Protein AF-A0A3N4MCA1-F1 (afdb_monomer_lite)

Secondary structure (DSSP, 8-state):
-HHHHHHHHHHHHHHHHHHHHHHHH------SB-TTSS-BHHHHHHHHHHHHHHHHHHHHHHHH-TT--HHHHHHHHHHHHHHHHHHHHHHHHHHT--TT--HHHHHHHHHHHHHHHHHHHHHHHHHHHHHHH--THHHHHHHHH-

Foldseek 3Di:
DVVLLVVLLVVLLVVVVVLCCCVPPNPPPDDQADPPDPHGPSVLVNVVSLLVSLLVSLVVVCVVPVPDDLLRQLVSSLSSVLSSLVVNLVVCCVPVDDPPDDPVNVVVSVVVSVVVSVVSSVSSSVSSVCVNVVPPPVNVVVSVVD

Sequence (146 aa):
MTSHILKYSLILLAGFLLHWWIFNFSSLSIPENIPATPIKVYGLSKLAWIITILIFFQKGLLKAKPERGILTLTLLGTYVYFIADVIFKVFMISIVMSAETTGEDIYFYLYNSIVMILFATILSFFVAFQLKTKRTLLLSVLIVAF

Radius of gyration: 16.54 Å; chains: 1; bounding box: 46×27×45 Å

pLDDT: mean 85.87, std 11.85, range [44.69, 96.88]

Structure (mmCIF, N/CA/C/O backbone):
data_AF-A0A3N4MCA1-F1
#
_entry.id   AF-A0A3N4MCA1-F1
#
loop_
_atom_site.group_PDB
_atom_site.id
_atom_site.type_symbol
_atom_site.label_atom_id
_atom_site.label_alt_id
_atom_site.label_comp_id
_atom_site.label_asym_id
_atom_site.label_entity_id
_atom_site.label_seq_id
_atom_site.pdbx_PDB_ins_code
_atom_site.Cartn_x
_atom_site.Cartn_y
_atom_site.Cartn_z
_atom_site.occupancy
_atom_site.B_iso_or_equiv
_atom_site.auth_seq_id
_atom_site.auth_comp_id
_atom_site.auth_asym_id
_atom_site.auth_atom_id
_atom_site.pdbx_PDB_model_num
ATOM 1 N N . MET A 1 1 ? 0.014 -5.191 18.920 1.00 68.06 1 MET A N 1
ATOM 2 C CA . MET A 1 1 ? -0.021 -4.126 17.885 1.00 68.06 1 MET A CA 1
ATOM 3 C C . MET A 1 1 ? 0.989 -4.413 16.782 1.00 68.06 1 MET A C 1
ATOM 5 O O . MET A 1 1 ? 0.574 -4.558 15.642 1.00 68.06 1 MET A O 1
ATOM 9 N N . THR A 1 2 ? 2.265 -4.598 17.125 1.00 76.69 2 THR A N 1
ATOM 10 C CA . THR A 1 2 ? 3.362 -4.928 16.193 1.00 76.69 2 THR A CA 1
ATOM 11 C C . THR A 1 2 ? 3.098 -6.188 15.363 1.00 76.69 2 THR A C 1
ATOM 13 O O . THR A 1 2 ? 3.259 -6.161 14.150 1.00 76.69 2 THR A O 1
ATOM 16 N N . SER A 1 3 ? 2.568 -7.250 15.984 1.00 84.31 3 SER A N 1
ATOM 17 C CA . SER A 1 3 ? 2.198 -8.490 15.277 1.00 84.31 3 SER A CA 1
ATOM 18 C C . SER A 1 3 ? 1.150 -8.275 14.170 1.00 84.31 3 SER A C 1
ATOM 20 O O . SER A 1 3 ? 1.259 -8.872 13.103 1.00 84.31 3 SER A O 1
ATOM 22 N N . HIS A 1 4 ? 0.174 -7.374 14.361 1.00 87.44 4 HIS A N 1
ATOM 23 C CA . HIS A 1 4 ? -0.800 -7.064 13.308 1.00 87.44 4 HIS A CA 1
ATOM 24 C C . HIS A 1 4 ? -0.167 -6.280 12.162 1.00 87.44 4 HIS A C 1
ATOM 26 O O . HIS A 1 4 ? -0.415 -6.615 11.012 1.00 87.44 4 HIS A O 1
ATOM 32 N N . ILE A 1 5 ? 0.660 -5.277 12.463 1.00 92.12 5 ILE A N 1
ATOM 33 C CA . ILE A 1 5 ? 1.340 -4.480 11.433 1.00 92.12 5 ILE A CA 1
ATOM 34 C C . ILE A 1 5 ? 2.180 -5.403 10.546 1.00 92.12 5 ILE A C 1
ATOM 36 O O . ILE A 1 5 ? 1.949 -5.457 9.345 1.00 92.12 5 ILE A O 1
ATOM 40 N N . LEU A 1 6 ? 3.056 -6.215 11.148 1.00 92.81 6 LEU A N 1
ATOM 41 C CA . LEU A 1 6 ? 3.910 -7.145 10.408 1.00 92.81 6 LEU A CA 1
ATOM 42 C C . LEU A 1 6 ? 3.101 -8.153 9.588 1.00 92.81 6 LEU A C 1
ATOM 44 O O . LEU A 1 6 ? 3.385 -8.340 8.409 1.00 92.81 6 LEU A O 1
ATOM 48 N N . LYS A 1 7 ? 2.057 -8.757 10.171 1.00 94.69 7 LYS A N 1
ATOM 49 C CA . LYS A 1 7 ? 1.196 -9.709 9.456 1.00 94.69 7 LYS A CA 1
ATOM 50 C C . LYS A 1 7 ? 0.608 -9.095 8.185 1.00 94.69 7 LYS A C 1
ATOM 52 O O . LYS A 1 7 ? 0.699 -9.699 7.123 1.00 94.69 7 LYS A O 1
ATOM 57 N N . TYR A 1 8 ? -0.009 -7.918 8.285 1.00 95.50 8 TYR A N 1
ATOM 58 C CA . TYR A 1 8 ? -0.669 -7.304 7.132 1.00 95.50 8 TYR A CA 1
ATOM 59 C C . TYR A 1 8 ? 0.325 -6.681 6.145 1.00 95.50 8 TYR A C 1
ATOM 61 O O . TYR A 1 8 ? 0.059 -6.725 4.948 1.00 95.50 8 TYR A O 1
ATOM 69 N N . SER A 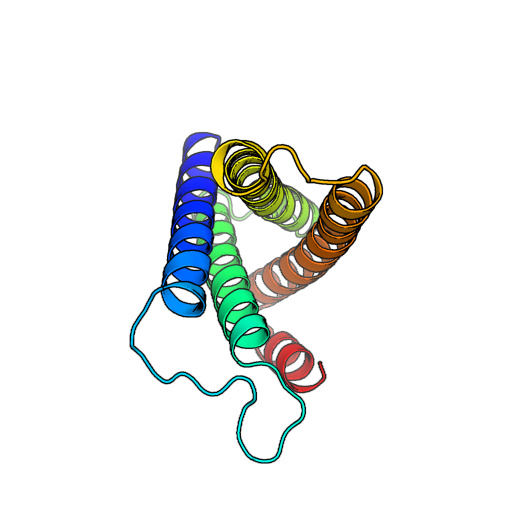1 9 ? 1.489 -6.203 6.599 1.00 95.44 9 SER A N 1
ATOM 70 C CA . SER A 1 9 ? 2.580 -5.790 5.707 1.00 95.44 9 SER A CA 1
ATOM 71 C C . SER A 1 9 ? 3.130 -6.964 4.899 1.00 95.44 9 SER A C 1
ATOM 73 O O . SER A 1 9 ? 3.335 -6.821 3.701 1.00 95.44 9 SER A O 1
ATOM 75 N N . LEU A 1 10 ? 3.304 -8.141 5.512 1.00 95.88 10 LEU A N 1
ATOM 76 C CA . LEU A 1 10 ? 3.750 -9.347 4.806 1.00 95.88 10 LEU A CA 1
ATOM 77 C C . LEU A 1 10 ? 2.711 -9.847 3.798 1.00 95.88 10 LEU A C 1
ATOM 79 O O . LEU A 1 10 ? 3.074 -10.215 2.686 1.00 95.88 10 LEU A O 1
ATOM 83 N N . ILE A 1 11 ? 1.421 -9.826 4.152 1.00 96.38 11 ILE A N 1
ATOM 84 C CA . ILE A 1 11 ? 0.345 -10.183 3.211 1.00 96.38 11 ILE A CA 1
ATOM 85 C C . ILE A 1 11 ? 0.318 -9.202 2.031 1.00 96.38 11 ILE A C 1
ATOM 87 O O . ILE A 1 11 ? 0.163 -9.615 0.883 1.00 96.38 11 ILE A O 1
ATOM 91 N N . LEU A 1 12 ? 0.487 -7.904 2.298 1.00 96.25 12 LEU A N 1
ATOM 92 C CA . LEU A 1 12 ? 0.530 -6.888 1.252 1.00 96.25 12 LEU A CA 1
ATOM 93 C C . LEU A 1 12 ? 1.748 -7.073 0.337 1.00 96.25 12 LEU A C 1
ATOM 95 O O . LEU A 1 12 ? 1.590 -7.059 -0.880 1.00 96.25 12 LEU A O 1
ATOM 99 N N . LEU A 1 13 ? 2.925 -7.328 0.916 1.00 96.25 13 LEU A N 1
ATOM 100 C CA . LEU A 1 13 ? 4.159 -7.634 0.192 1.00 96.25 13 LEU A CA 1
ATOM 101 C C . LEU A 1 13 ? 4.008 -8.881 -0.686 1.00 96.25 13 LEU A C 1
ATOM 103 O O . LEU A 1 13 ? 4.344 -8.839 -1.866 1.00 96.25 13 LEU A O 1
ATOM 107 N N . ALA A 1 14 ? 3.459 -9.970 -0.142 1.00 95.75 14 ALA A N 1
ATOM 108 C CA . ALA A 1 14 ? 3.176 -11.180 -0.909 1.00 95.75 14 ALA A CA 1
ATOM 109 C C . ALA A 1 14 ? 2.239 -10.879 -2.086 1.00 95.75 14 ALA A C 1
ATOM 111 O O . ALA A 1 14 ? 2.468 -11.342 -3.198 1.00 95.75 14 ALA A O 1
ATOM 112 N N . GLY A 1 15 ? 1.227 -10.037 -1.870 1.00 94.75 15 GLY A N 1
ATOM 113 C CA . GLY A 1 15 ? 0.352 -9.574 -2.939 1.00 94.75 15 GLY A CA 1
ATOM 114 C C . GLY A 1 15 ? 1.054 -8.728 -4.002 1.00 94.75 15 GLY A C 1
ATOM 115 O O . GLY A 1 15 ? 0.720 -8.869 -5.175 1.00 94.75 15 GLY A O 1
ATOM 116 N N . PHE A 1 16 ? 2.031 -7.890 -3.634 1.00 94.25 16 PHE A N 1
ATOM 117 C CA . PHE A 1 16 ? 2.855 -7.152 -4.601 1.00 94.25 16 PHE A CA 1
ATOM 118 C C . PHE A 1 16 ? 3.742 -8.079 -5.426 1.00 94.25 16 PHE A C 1
ATOM 120 O O . PHE A 1 16 ? 3.786 -7.933 -6.644 1.00 94.25 16 PHE A O 1
ATOM 127 N N . LEU A 1 17 ? 4.384 -9.062 -4.793 1.00 93.94 17 LEU A N 1
ATOM 128 C CA . LEU A 1 17 ? 5.188 -10.070 -5.487 1.00 93.94 17 LEU A CA 1
ATOM 129 C C . LEU A 1 17 ? 4.331 -10.921 -6.429 1.00 93.94 17 LEU A C 1
ATOM 131 O O . LEU A 1 17 ? 4.718 -11.142 -7.572 1.00 93.94 17 LEU A O 1
ATOM 135 N N . LEU A 1 18 ? 3.141 -11.339 -5.987 1.00 93.19 18 LEU A N 1
ATOM 136 C CA . LEU A 1 18 ? 2.191 -12.069 -6.827 1.00 93.19 18 LEU A CA 1
ATOM 137 C C . LEU A 1 18 ? 1.695 -11.218 -7.996 1.00 93.19 18 LEU A C 1
ATOM 139 O O . LEU A 1 18 ? 1.665 -11.711 -9.116 1.00 93.19 18 LEU A O 1
ATOM 143 N N . HIS A 1 19 ? 1.342 -9.949 -7.772 1.00 91.69 19 HIS A N 1
ATOM 144 C CA . HIS A 1 19 ? 0.964 -9.040 -8.860 1.00 91.69 19 HIS A CA 1
ATOM 145 C C . HIS A 1 19 ? 2.100 -8.880 -9.865 1.00 91.69 19 HIS A C 1
ATOM 147 O O . HIS A 1 19 ? 1.880 -8.977 -11.067 1.00 91.69 19 HIS A O 1
ATOM 153 N N . TRP A 1 20 ? 3.319 -8.662 -9.380 1.00 90.00 20 TRP A N 1
ATOM 154 C CA . TRP A 1 20 ? 4.482 -8.562 -10.244 1.00 90.00 20 TRP A CA 1
ATOM 155 C C . TRP A 1 20 ? 4.684 -9.846 -11.058 1.00 90.00 20 TRP A C 1
ATOM 157 O O . TRP A 1 20 ? 4.824 -9.770 -12.276 1.00 90.00 20 TRP A O 1
ATOM 167 N N . TRP A 1 21 ? 4.602 -11.018 -10.427 1.00 89.56 21 TRP A N 1
ATOM 168 C CA . TRP A 1 21 ? 4.756 -12.297 -11.116 1.00 89.56 21 TRP A CA 1
ATOM 169 C C . TRP A 1 21 ? 3.653 -12.549 -12.152 1.00 89.56 21 TRP A C 1
ATOM 171 O O . TRP A 1 21 ? 3.948 -12.872 -13.300 1.00 89.56 21 TRP A O 1
ATOM 181 N N . ILE A 1 22 ? 2.385 -12.344 -11.777 1.00 90.31 22 ILE A N 1
ATOM 182 C CA . ILE A 1 22 ? 1.234 -12.592 -12.653 1.00 90.31 22 ILE A CA 1
ATOM 183 C C . ILE A 1 22 ? 1.319 -11.735 -13.915 1.00 90.31 22 ILE A C 1
ATOM 185 O O . ILE A 1 22 ? 1.121 -12.249 -15.006 1.00 90.31 22 ILE A O 1
ATOM 189 N N . PHE A 1 23 ? 1.621 -10.446 -13.786 1.00 87.81 23 PHE A N 1
ATOM 190 C CA . PHE A 1 23 ? 1.568 -9.540 -14.933 1.00 87.81 23 PHE A CA 1
ATOM 191 C C . PHE A 1 23 ? 2.840 -9.528 -15.789 1.00 87.81 23 PHE A C 1
ATOM 193 O O . PHE A 1 23 ? 2.772 -9.075 -16.925 1.00 87.81 23 PHE A O 1
ATOM 200 N N . ASN A 1 24 ? 3.979 -10.007 -15.274 1.00 84.50 24 ASN A N 1
ATOM 201 C CA . ASN A 1 24 ? 5.241 -10.022 -16.027 1.00 84.50 24 ASN A CA 1
ATOM 202 C C . ASN A 1 24 ? 5.655 -11.420 -16.513 1.00 84.50 24 ASN A C 1
ATOM 204 O O . ASN A 1 24 ? 6.386 -11.512 -17.493 1.00 84.50 24 ASN A O 1
ATOM 208 N N . PHE A 1 25 ? 5.215 -12.500 -15.855 1.00 84.50 25 PHE A N 1
ATOM 209 C CA . PHE A 1 25 ? 5.676 -13.864 -16.164 1.00 84.50 25 PHE A CA 1
ATOM 210 C C . PHE A 1 25 ? 4.558 -14.873 -16.434 1.00 84.50 25 PHE A C 1
ATOM 212 O O . PHE A 1 25 ? 4.834 -15.936 -16.988 1.00 84.50 25 PHE A O 1
ATOM 219 N N . SER A 1 26 ? 3.312 -14.598 -16.040 1.00 84.06 26 SER A N 1
ATOM 220 C CA . SER A 1 26 ? 2.226 -15.547 -16.292 1.00 84.06 26 SER A CA 1
ATOM 221 C C . SER A 1 26 ? 1.882 -15.607 -17.777 1.00 84.06 26 SER A C 1
ATOM 223 O O . SER A 1 26 ? 1.806 -14.583 -18.448 1.00 84.06 26 SER A O 1
ATOM 225 N N . SER A 1 27 ? 1.574 -16.804 -18.276 1.00 83.38 27 SER A N 1
ATOM 226 C CA . SER A 1 27 ? 1.009 -17.004 -19.617 1.00 83.38 27 SER A CA 1
ATOM 227 C C . SER A 1 27 ? -0.465 -16.586 -19.730 1.00 83.38 27 SER A C 1
ATOM 229 O O . SER A 1 27 ? -1.080 -16.765 -20.782 1.00 83.38 27 SER A O 1
ATOM 231 N N . LEU A 1 28 ? -1.055 -16.042 -18.659 1.00 80.81 28 LEU A N 1
ATOM 232 C CA . LEU A 1 28 ? -2.392 -15.462 -18.694 1.00 80.81 28 LEU A CA 1
ATOM 233 C C . LEU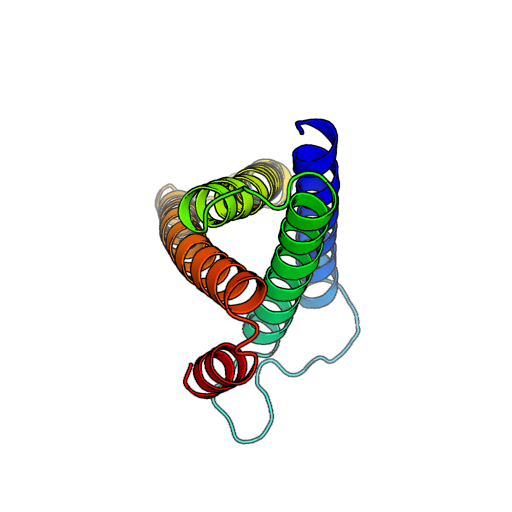 A 1 28 ? -2.385 -14.236 -19.615 1.00 80.81 28 LEU A C 1
ATOM 235 O O . LEU A 1 28 ? -1.735 -13.235 -19.326 1.00 80.81 28 LEU A O 1
ATOM 239 N N . SER A 1 29 ? -3.157 -14.290 -20.698 1.00 79.88 29 SER A N 1
ATOM 240 C CA . SER A 1 29 ? -3.365 -13.172 -21.622 1.00 79.88 29 SER A CA 1
ATOM 241 C C . SER A 1 29 ? -4.282 -12.109 -21.000 1.00 79.88 29 SER A C 1
ATOM 243 O O . SER A 1 29 ? -5.429 -11.933 -21.416 1.00 79.88 29 SER A O 1
ATOM 245 N N . ILE A 1 30 ? -3.806 -11.445 -19.946 1.00 82.94 30 ILE A N 1
ATOM 246 C CA . ILE A 1 30 ? -4.535 -10.367 -19.275 1.00 82.94 30 ILE A CA 1
ATOM 247 C C . ILE A 1 30 ? -4.437 -9.114 -20.157 1.00 82.94 30 ILE A C 1
ATOM 249 O O . ILE A 1 30 ? -3.325 -8.695 -20.482 1.00 82.94 30 ILE A O 1
ATOM 253 N N . PRO A 1 31 ? -5.565 -8.503 -20.559 1.00 84.56 31 PRO A N 1
ATOM 254 C CA . PRO A 1 31 ? -5.528 -7.288 -21.362 1.00 84.56 31 PRO A CA 1
ATOM 255 C C . PRO A 1 31 ? -4.891 -6.140 -20.566 1.00 84.56 31 PRO A C 1
ATOM 257 O O . PRO A 1 31 ? -5.121 -6.010 -19.363 1.00 84.56 31 PRO A O 1
ATOM 260 N N . GLU A 1 32 ? -4.109 -5.283 -21.231 1.00 84.38 32 GLU A N 1
ATOM 261 C CA . GLU A 1 32 ? -3.459 -4.144 -20.561 1.00 84.38 32 GLU A CA 1
ATOM 262 C C . GLU A 1 32 ? -4.501 -3.161 -19.998 1.00 84.38 32 GLU A C 1
ATOM 264 O O . GLU A 1 32 ? -4.367 -2.674 -18.871 1.00 84.38 32 GLU A O 1
ATOM 269 N N . ASN A 1 33 ? -5.575 -2.937 -20.761 1.00 89.00 33 ASN A N 1
ATOM 270 C CA . ASN A 1 33 ? -6.675 -2.040 -20.424 1.00 89.00 33 ASN A CA 1
ATOM 271 C C . ASN A 1 33 ? -8.010 -2.784 -20.370 1.00 89.00 33 ASN A C 1
ATOM 273 O O . ASN A 1 33 ? -8.222 -3.769 -21.080 1.00 89.00 33 ASN A O 1
ATOM 277 N N . ILE A 1 34 ? -8.940 -2.281 -19.560 1.00 84.69 34 ILE A N 1
ATOM 278 C CA . ILE A 1 34 ? -10.328 -2.751 -19.598 1.00 84.69 34 ILE A CA 1
ATOM 279 C C . ILE A 1 34 ? -10.936 -2.333 -20.948 1.00 84.69 34 ILE A C 1
ATOM 281 O O . ILE A 1 34 ? -10.819 -1.157 -21.313 1.00 84.69 34 ILE A O 1
ATOM 285 N N . PRO A 1 35 ? -11.602 -3.246 -21.687 1.00 87.00 35 PRO A N 1
ATOM 286 C CA . PRO A 1 35 ? -12.204 -2.927 -22.977 1.00 87.00 35 PRO A CA 1
ATOM 287 C C . PRO A 1 35 ? -13.062 -1.658 -22.917 1.00 87.00 35 PRO A C 1
ATOM 289 O O . PRO A 1 35 ? -13.855 -1.487 -21.995 1.00 87.00 35 PRO A O 1
ATOM 292 N N . ALA A 1 36 ? -12.896 -0.781 -23.909 1.00 86.12 36 ALA A N 1
ATOM 293 C CA . ALA A 1 36 ? -13.597 0.502 -24.025 1.00 86.12 36 ALA A CA 1
ATOM 294 C C . ALA A 1 36 ? -13.287 1.560 -22.940 1.00 86.12 36 ALA A C 1
ATOM 296 O O . ALA A 1 36 ? -13.991 2.564 -22.861 1.00 86.12 36 ALA A O 1
ATOM 297 N N . THR A 1 37 ? -12.222 1.398 -22.142 1.00 85.94 37 THR A N 1
ATOM 298 C CA . THR A 1 37 ? -11.772 2.421 -21.175 1.00 85.94 37 THR A CA 1
ATOM 299 C C . THR A 1 37 ? -10.245 2.605 -21.204 1.00 85.94 37 THR A C 1
ATOM 301 O O . THR A 1 37 ? -9.527 1.665 -21.543 1.00 85.94 37 THR A O 1
ATOM 304 N N . PRO A 1 38 ? -9.710 3.778 -20.810 1.00 85.81 38 PRO A N 1
ATOM 305 C CA . PRO A 1 38 ? -8.264 3.997 -20.678 1.00 85.81 38 PRO A CA 1
ATOM 306 C C . PRO A 1 38 ? -7.674 3.420 -19.372 1.00 85.81 38 PRO A C 1
ATOM 308 O O . PRO A 1 38 ? -6.540 3.732 -19.011 1.00 85.81 38 PRO A O 1
ATOM 311 N N . ILE A 1 39 ? -8.444 2.625 -18.621 1.00 84.19 39 ILE A N 1
ATOM 312 C CA . ILE A 1 39 ? -8.067 2.158 -17.286 1.00 84.19 39 ILE A CA 1
ATOM 313 C C . ILE A 1 39 ? -7.197 0.906 -17.399 1.00 84.19 39 ILE A C 1
ATOM 315 O O . ILE A 1 39 ? -7.640 -0.131 -17.902 1.00 84.19 39 ILE A O 1
ATOM 319 N N . LYS A 1 40 ? -5.979 0.987 -16.851 1.00 87.12 40 LYS A N 1
ATOM 320 C CA . LYS A 1 40 ? -5.044 -0.141 -16.783 1.00 87.12 40 LYS A CA 1
ATOM 321 C C . LYS A 1 40 ? -5.515 -1.188 -15.777 1.00 87.12 40 LYS A C 1
ATOM 323 O O . LYS A 1 40 ? -5.652 -0.893 -14.586 1.00 87.12 40 LYS A O 1
ATOM 328 N N . VAL A 1 41 ? -5.655 -2.435 -16.228 1.00 88.19 41 VAL A N 1
ATOM 329 C CA . VAL A 1 41 ? -6.088 -3.568 -15.387 1.00 88.19 41 VAL A CA 1
ATOM 330 C C . VAL A 1 41 ? -5.120 -3.784 -14.224 1.00 88.19 41 VAL A C 1
ATOM 332 O O . VAL A 1 41 ? -5.551 -3.969 -13.087 1.00 88.19 41 VAL A O 1
ATOM 335 N N . TYR A 1 42 ? -3.816 -3.668 -14.492 1.00 86.81 42 TYR A N 1
ATOM 336 C CA . TYR A 1 42 ? -2.758 -3.783 -13.487 1.00 86.81 42 TYR A CA 1
ATOM 337 C C . TYR A 1 42 ? -2.909 -2.774 -12.338 1.00 86.81 42 TYR A C 1
ATOM 339 O O . TYR A 1 42 ? -2.791 -3.125 -11.162 1.00 86.81 42 TYR A O 1
ATOM 347 N N . GLY A 1 43 ? -3.178 -1.507 -12.672 1.00 86.19 43 GLY A N 1
ATOM 348 C CA . GLY A 1 43 ? -3.342 -0.446 -11.680 1.00 86.19 43 GLY A CA 1
ATOM 349 C C . GLY A 1 43 ? -4.584 -0.671 -10.824 1.00 86.19 43 GLY A C 1
ATOM 350 O O . GLY A 1 43 ? -4.513 -0.599 -9.596 1.00 86.19 43 GLY A O 1
ATOM 351 N N . LEU A 1 44 ? -5.699 -1.022 -11.470 1.00 89.00 44 LEU A N 1
ATOM 352 C CA . LEU A 1 44 ? -6.968 -1.259 -10.793 1.00 89.00 44 LEU A CA 1
ATOM 353 C C . LEU A 1 44 ? -6.909 -2.475 -9.859 1.00 89.00 44 LEU A C 1
ATOM 355 O O . LEU A 1 44 ? -7.354 -2.386 -8.714 1.00 89.00 44 LEU A O 1
ATOM 359 N N . SER A 1 45 ? -6.328 -3.595 -10.301 1.00 90.88 45 SER A N 1
ATOM 360 C CA . SER A 1 45 ? -6.216 -4.798 -9.467 1.00 90.88 45 SER A CA 1
ATOM 361 C C . SER A 1 45 ? -5.305 -4.558 -8.261 1.00 90.88 45 SER A C 1
ATOM 363 O O . SER A 1 45 ? -5.651 -4.933 -7.137 1.00 90.88 45 SER A O 1
ATOM 365 N N . LYS A 1 46 ? -4.184 -3.848 -8.463 1.00 90.19 46 LYS A N 1
ATOM 366 C CA . LYS A 1 46 ? -3.272 -3.459 -7.382 1.00 90.19 46 LYS A CA 1
ATOM 367 C C . LYS A 1 46 ? -3.973 -2.550 -6.371 1.00 90.19 46 LYS A C 1
ATOM 369 O O . LYS A 1 46 ? -3.841 -2.761 -5.166 1.00 90.19 46 LYS A O 1
ATOM 374 N N . LEU A 1 47 ? -4.748 -1.573 -6.843 1.00 91.12 47 LEU A N 1
ATOM 375 C CA . LEU A 1 47 ? -5.533 -0.673 -5.998 1.00 91.12 47 LEU A CA 1
ATOM 376 C C . LEU A 1 47 ? -6.589 -1.437 -5.190 1.00 91.12 47 LEU A C 1
ATOM 378 O O . LEU A 1 47 ? -6.659 -1.277 -3.970 1.00 91.12 47 LEU A O 1
ATOM 382 N N . ALA A 1 48 ? -7.354 -2.321 -5.835 1.00 91.38 48 ALA A N 1
ATOM 383 C CA . ALA A 1 48 ? -8.348 -3.159 -5.168 1.00 91.38 48 ALA A CA 1
ATOM 384 C C . ALA A 1 48 ? -7.713 -4.032 -4.072 1.00 91.38 48 ALA A C 1
ATOM 386 O O . ALA A 1 48 ? -8.261 -4.153 -2.970 1.00 91.38 48 ALA A O 1
ATOM 387 N N . TRP A 1 49 ? -6.525 -4.584 -4.334 1.00 93.50 49 TRP A N 1
ATOM 388 C CA . TRP A 1 49 ? -5.768 -5.356 -3.353 1.00 93.50 49 TRP A CA 1
ATOM 389 C C . TRP A 1 49 ? -5.339 -4.511 -2.146 1.00 93.50 49 TRP A C 1
ATOM 391 O O . TRP A 1 49 ? -5.588 -4.898 -1.003 1.00 93.50 49 TRP A O 1
ATOM 401 N N . ILE A 1 50 ? -4.762 -3.326 -2.380 1.00 93.81 50 ILE A N 1
ATOM 402 C CA . ILE A 1 50 ? -4.349 -2.400 -1.312 1.00 93.81 50 ILE A CA 1
ATOM 403 C C . ILE A 1 50 ? -5.545 -2.034 -0.426 1.00 93.81 50 ILE A C 1
ATOM 405 O O . ILE A 1 50 ? -5.465 -2.163 0.797 1.00 93.81 50 ILE A O 1
ATOM 409 N N . ILE A 1 51 ? -6.667 -1.630 -1.029 1.00 93.88 51 ILE A N 1
ATOM 410 C CA . ILE A 1 51 ? -7.887 -1.258 -0.297 1.00 93.88 51 ILE A CA 1
ATOM 411 C C . ILE A 1 51 ? -8.392 -2.430 0.545 1.00 93.88 51 ILE A C 1
ATOM 413 O O . ILE A 1 51 ? -8.700 -2.255 1.724 1.00 93.88 51 ILE A O 1
ATOM 417 N N . THR A 1 52 ? -8.424 -3.634 -0.027 1.00 94.06 52 THR A N 1
ATOM 418 C CA . THR A 1 52 ? -8.863 -4.847 0.672 1.00 94.06 52 THR A CA 1
ATOM 419 C C . THR A 1 52 ? -8.029 -5.093 1.931 1.00 94.06 52 THR A C 1
ATOM 421 O O . THR A 1 52 ? -8.579 -5.277 3.021 1.00 94.06 52 THR A O 1
ATOM 424 N N . ILE A 1 53 ? -6.700 -5.027 1.817 1.00 95.44 53 ILE A N 1
ATOM 425 C CA . ILE A 1 53 ? -5.798 -5.216 2.957 1.00 95.44 53 ILE A CA 1
ATOM 426 C C . ILE A 1 53 ? -5.962 -4.108 4.002 1.00 95.44 53 ILE A C 1
ATOM 428 O O . ILE A 1 53 ? -6.034 -4.414 5.195 1.00 95.44 53 ILE A O 1
ATOM 432 N N . LEU A 1 54 ? -6.089 -2.845 3.583 1.00 95.19 54 LEU A N 1
ATOM 433 C CA . LEU A 1 54 ? -6.328 -1.725 4.497 1.00 95.19 54 LEU A CA 1
ATOM 434 C C . LEU A 1 54 ? -7.641 -1.897 5.276 1.00 95.19 54 LEU A C 1
ATOM 436 O O . LEU A 1 54 ? -7.651 -1.704 6.494 1.00 95.19 54 LEU A O 1
ATOM 440 N N . ILE A 1 55 ? -8.723 -2.330 4.616 1.00 94.25 55 ILE A N 1
ATOM 441 C CA . ILE A 1 55 ? -10.013 -2.611 5.264 1.00 94.25 55 ILE A CA 1
ATOM 442 C C . ILE A 1 55 ? -9.850 -3.701 6.324 1.00 94.25 55 ILE A C 1
ATOM 444 O O . ILE A 1 55 ? -10.258 -3.506 7.472 1.00 94.25 55 ILE A O 1
ATOM 448 N N . PHE A 1 56 ? -9.250 -4.845 5.976 1.00 94.62 56 PHE A N 1
ATOM 449 C CA . PHE A 1 56 ? -9.077 -5.946 6.928 1.00 94.62 56 PHE A CA 1
ATOM 450 C C . PHE A 1 56 ? -8.184 -5.559 8.109 1.00 94.62 56 PHE A C 1
ATOM 452 O O . PHE A 1 56 ? -8.528 -5.851 9.259 1.00 94.62 56 PHE A O 1
ATOM 459 N N . PHE A 1 57 ? -7.081 -4.856 7.847 1.00 95.19 57 PHE A N 1
ATOM 460 C CA . PHE A 1 57 ? -6.169 -4.377 8.879 1.00 95.19 57 PHE A CA 1
ATOM 461 C C . PHE A 1 57 ? -6.861 -3.416 9.851 1.00 95.19 57 PHE A C 1
ATOM 463 O O . PHE A 1 57 ? -6.880 -3.663 11.060 1.00 95.19 57 PHE A O 1
ATOM 470 N N . GLN A 1 58 ? -7.471 -2.343 9.342 1.00 95.00 58 GLN A N 1
ATOM 471 C CA . GLN A 1 58 ? -8.095 -1.323 10.184 1.00 95.00 58 GLN A CA 1
ATOM 472 C C . GLN A 1 58 ? -9.333 -1.859 10.915 1.00 95.00 58 GLN A C 1
ATOM 474 O O . GLN A 1 58 ? -9.530 -1.553 12.093 1.00 95.00 58 GLN A O 1
ATOM 479 N N . LYS A 1 59 ? -10.127 -2.731 10.278 1.00 92.25 59 LYS A N 1
ATOM 480 C CA . LYS A 1 59 ? -11.242 -3.433 10.934 1.00 92.25 59 LYS A CA 1
ATOM 481 C C . LYS A 1 59 ? -10.741 -4.340 12.058 1.00 92.25 59 LYS A C 1
ATOM 483 O O . LYS A 1 59 ? -11.343 -4.368 13.129 1.00 92.25 59 LYS A O 1
ATOM 488 N N . GLY A 1 60 ? -9.637 -5.056 11.843 1.00 91.00 60 GLY A N 1
ATOM 489 C CA . GLY A 1 60 ? -8.981 -5.859 12.876 1.00 91.00 60 GLY A CA 1
ATOM 490 C C . GLY A 1 60 ? -8.510 -5.012 14.060 1.00 91.00 60 GLY A C 1
ATOM 491 O O . GLY A 1 60 ? -8.776 -5.358 15.210 1.00 91.00 60 GLY A O 1
ATOM 492 N N . LEU A 1 61 ? -7.886 -3.862 13.791 1.00 92.38 61 LEU A N 1
ATOM 493 C CA . LEU A 1 61 ? -7.476 -2.921 14.835 1.00 92.38 61 LEU A CA 1
ATOM 494 C C . LEU A 1 61 ? -8.6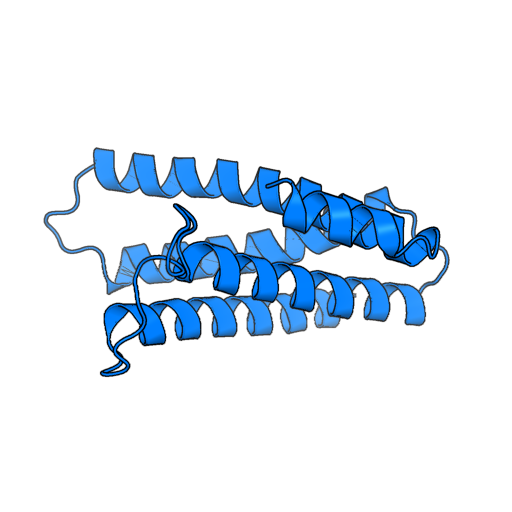62 -2.362 15.623 1.00 92.38 61 LEU A C 1
ATOM 496 O O . LEU A 1 61 ? -8.573 -2.263 16.844 1.00 92.38 61 LEU A O 1
ATOM 500 N N . LEU A 1 62 ? -9.761 -2.022 14.949 1.00 91.50 62 LEU A N 1
ATOM 501 C CA . LEU A 1 62 ? -10.963 -1.507 15.601 1.00 91.50 62 LEU A CA 1
ATOM 502 C C . LEU A 1 62 ? -11.676 -2.554 16.454 1.00 91.50 62 LEU A C 1
ATOM 504 O O . LEU A 1 62 ? -12.195 -2.202 17.506 1.00 91.50 62 LEU A O 1
ATOM 508 N N . LYS A 1 63 ? -11.656 -3.832 16.055 1.00 89.06 63 LYS A N 1
ATOM 509 C CA . LYS A 1 63 ? -12.157 -4.926 16.903 1.00 89.06 63 LYS A CA 1
ATOM 510 C C . LYS A 1 63 ? -11.360 -5.052 18.202 1.00 89.06 63 LYS A C 1
ATOM 512 O O . LYS A 1 63 ? -11.947 -5.298 19.245 1.00 89.06 63 LYS A O 1
ATOM 517 N N . ALA A 1 64 ? -10.038 -4.886 18.136 1.00 88.88 64 ALA A N 1
ATOM 518 C CA . ALA A 1 64 ? -9.174 -4.991 19.309 1.00 88.88 64 ALA A CA 1
ATOM 519 C C . ALA A 1 64 ? -9.193 -3.727 20.186 1.00 88.88 64 ALA A C 1
ATOM 521 O O . ALA A 1 64 ? -9.065 -3.825 21.403 1.00 88.88 64 ALA A O 1
ATOM 522 N N . LYS A 1 65 ? -9.294 -2.536 19.577 1.00 89.38 65 LYS A N 1
ATOM 523 C CA . LYS A 1 65 ? -9.308 -1.233 20.262 1.00 89.38 65 LYS A CA 1
ATOM 524 C C . LYS A 1 65 ? -10.274 -0.263 19.558 1.00 89.38 65 LYS A C 1
ATOM 526 O O . LYS A 1 65 ? -9.829 0.516 18.706 1.00 89.38 65 LYS A O 1
ATOM 531 N N . PRO A 1 66 ? -11.572 -0.272 19.919 1.00 87.75 66 PRO A N 1
ATOM 532 C CA . PRO A 1 66 ? -12.604 0.535 19.261 1.00 87.75 66 PRO A CA 1
ATOM 533 C C . PRO A 1 66 ? -12.395 2.046 19.381 1.00 87.75 66 PRO A C 1
ATOM 535 O O . PRO A 1 66 ? -12.855 2.795 18.523 1.00 87.75 66 PRO A O 1
ATOM 538 N N . GLU A 1 67 ? -11.679 2.502 20.408 1.00 89.19 67 GLU A N 1
ATOM 539 C CA . GLU A 1 67 ? -11.467 3.922 20.727 1.00 89.19 67 GLU A CA 1
ATOM 540 C C . GLU A 1 67 ? -10.490 4.635 19.785 1.00 89.19 67 GLU A C 1
ATOM 542 O O . GLU A 1 67 ? -10.417 5.860 19.778 1.00 89.19 67 GLU A O 1
ATOM 547 N N . ARG A 1 68 ? -9.752 3.901 18.939 1.00 90.31 68 ARG A N 1
ATOM 548 C CA . ARG A 1 68 ? -8.755 4.507 18.043 1.00 90.31 68 ARG A CA 1
ATOM 549 C C . ARG A 1 68 ? -9.383 5.548 17.124 1.00 90.31 68 ARG A C 1
ATOM 551 O O . ARG A 1 68 ? -10.378 5.261 16.461 1.00 90.31 68 ARG A O 1
ATOM 558 N N . GLY A 1 69 ? -8.784 6.733 17.066 1.00 91.88 69 GLY A N 1
ATOM 559 C CA . GLY A 1 69 ? -9.204 7.802 16.166 1.00 91.88 69 GLY A CA 1
ATOM 560 C C . GLY A 1 69 ? -8.901 7.491 14.698 1.00 91.88 69 GLY A C 1
ATOM 561 O O . GLY A 1 69 ? -8.079 6.626 14.387 1.00 91.88 69 GLY A O 1
ATOM 562 N N . ILE A 1 70 ? -9.549 8.233 13.796 1.00 92.56 70 ILE A N 1
ATOM 563 C CA . ILE A 1 70 ? -9.352 8.116 12.342 1.00 92.56 70 ILE A CA 1
ATOM 564 C C . ILE A 1 70 ? -7.881 8.354 11.989 1.00 92.56 70 ILE A C 1
ATOM 566 O O . ILE A 1 70 ? -7.281 7.510 11.340 1.00 92.56 70 ILE A O 1
ATOM 570 N N . LEU A 1 71 ? -7.266 9.422 12.514 1.00 93.62 71 LEU A N 1
ATOM 571 C CA . LEU A 1 71 ? -5.855 9.744 12.262 1.00 93.62 71 LEU A CA 1
ATOM 572 C C . LEU A 1 71 ? -4.908 8.598 12.641 1.00 93.62 71 LEU A C 1
ATOM 574 O O . LEU A 1 71 ? -4.003 8.262 11.883 1.00 93.62 71 LEU A O 1
ATOM 578 N N . THR A 1 72 ? -5.135 7.949 13.786 1.00 94.44 72 THR A N 1
ATOM 579 C CA . THR A 1 72 ? -4.313 6.811 14.217 1.00 94.44 72 THR A CA 1
ATOM 580 C C . THR A 1 72 ? -4.460 5.618 13.273 1.00 94.44 72 THR A C 1
ATOM 582 O O . THR A 1 72 ? -3.472 4.953 12.974 1.00 94.44 72 THR A O 1
ATOM 585 N N . LEU A 1 73 ? -5.673 5.329 12.794 1.00 94.75 73 LEU A N 1
ATOM 586 C CA . LEU A 1 73 ? -5.896 4.264 11.811 1.00 94.75 73 LEU A CA 1
ATOM 587 C C . LEU A 1 73 ? -5.248 4.597 10.468 1.00 94.75 73 LEU A C 1
ATOM 589 O O . LEU A 1 73 ? -4.611 3.720 9.887 1.00 94.75 73 LEU A O 1
ATOM 593 N N . THR A 1 74 ? -5.361 5.853 10.028 1.00 96.81 74 THR A N 1
ATOM 594 C CA . THR A 1 74 ? -4.733 6.352 8.806 1.00 96.81 74 THR A CA 1
ATOM 595 C C . THR A 1 74 ? -3.232 6.120 8.851 1.00 96.81 74 THR A C 1
ATOM 597 O O . THR A 1 74 ? -2.711 5.402 8.002 1.00 96.81 74 THR A O 1
ATOM 600 N N . LEU A 1 75 ? -2.557 6.649 9.880 1.00 96.44 75 LEU A N 1
ATOM 601 C CA . LEU A 1 75 ? -1.105 6.551 10.036 1.00 96.44 75 LEU A CA 1
ATOM 602 C C . LEU A 1 75 ? -0.635 5.099 10.111 1.00 96.44 75 LEU A C 1
ATOM 604 O O . LEU A 1 75 ? 0.344 4.732 9.470 1.00 96.44 75 LEU A O 1
ATOM 608 N N . LEU A 1 76 ? -1.348 4.248 10.852 1.00 95.94 76 LEU A N 1
ATOM 609 C CA . LEU A 1 76 ? -0.991 2.835 10.951 1.00 95.94 76 LEU A CA 1
ATOM 610 C C . LEU A 1 76 ? -1.212 2.082 9.636 1.00 95.94 76 LEU A C 1
ATOM 612 O O . LEU A 1 76 ? -0.412 1.213 9.307 1.00 95.94 76 LEU A O 1
ATOM 616 N N . GLY A 1 77 ? -2.274 2.394 8.889 1.00 95.81 77 GLY A N 1
ATOM 617 C CA . GLY A 1 77 ? -2.519 1.796 7.576 1.00 95.81 77 GLY A CA 1
ATOM 618 C C . GLY A 1 77 ? -1.482 2.244 6.547 1.00 95.81 77 GLY A C 1
ATOM 619 O O . GLY A 1 77 ? -0.934 1.407 5.833 1.00 95.81 77 GLY A O 1
ATOM 620 N N . THR A 1 78 ? -1.125 3.532 6.548 1.00 96.81 78 THR A N 1
ATOM 621 C CA . THR A 1 78 ? -0.010 4.062 5.752 1.00 96.81 78 THR A CA 1
ATOM 622 C C . THR A 1 78 ? 1.286 3.356 6.111 1.00 96.81 78 THR A C 1
ATOM 624 O O . THR A 1 78 ? 2.025 2.958 5.222 1.00 96.81 78 THR A O 1
ATOM 627 N N . TYR A 1 79 ? 1.558 3.151 7.400 1.00 96.06 79 TYR A N 1
ATOM 628 C CA . TYR A 1 79 ? 2.777 2.486 7.846 1.00 96.06 79 TYR A CA 1
ATOM 629 C C . TYR A 1 79 ? 2.842 1.020 7.392 1.00 96.06 79 TYR A C 1
ATOM 631 O O . TYR A 1 79 ? 3.896 0.552 6.966 1.00 96.06 79 TYR A O 1
ATOM 639 N N . VAL A 1 80 ? 1.707 0.309 7.403 1.00 96.62 80 VAL A N 1
ATOM 640 C CA . VAL A 1 80 ? 1.612 -1.049 6.844 1.00 96.62 80 VAL A CA 1
ATOM 641 C C . VAL A 1 80 ? 1.970 -1.064 5.357 1.00 96.62 80 VAL A C 1
ATOM 643 O O . VAL A 1 80 ? 2.751 -1.922 4.939 1.00 96.62 80 VAL A O 1
ATOM 646 N N . TYR A 1 81 ? 1.427 -0.114 4.586 1.00 96.88 81 TYR A N 1
ATOM 647 C CA . TYR A 1 81 ? 1.743 0.056 3.167 1.00 96.88 81 TYR A CA 1
ATOM 648 C C . TYR A 1 81 ? 3.218 0.401 2.953 1.00 96.88 81 TYR A C 1
ATOM 650 O O . TYR A 1 81 ? 3.883 -0.243 2.150 1.00 96.88 81 TYR A O 1
ATOM 658 N N . PHE A 1 82 ? 3.737 1.368 3.709 1.00 95.88 82 PHE A N 1
ATOM 659 C CA . PHE A 1 82 ? 5.115 1.842 3.630 1.00 95.88 82 PHE A CA 1
ATOM 660 C C . PHE A 1 82 ? 6.121 0.703 3.804 1.00 95.88 82 PHE A C 1
ATOM 662 O O . PHE A 1 82 ? 7.003 0.543 2.967 1.00 95.88 82 PHE A O 1
ATOM 669 N N . ILE A 1 83 ? 5.959 -0.132 4.838 1.00 95.44 83 ILE A N 1
ATOM 670 C CA . ILE A 1 83 ? 6.841 -1.287 5.059 1.00 95.44 83 ILE A CA 1
ATOM 671 C C . ILE A 1 83 ? 6.821 -2.225 3.845 1.00 95.44 83 ILE A C 1
ATOM 673 O O . ILE A 1 83 ? 7.875 -2.653 3.382 1.00 95.44 83 ILE A O 1
ATOM 677 N N . ALA A 1 84 ? 5.634 -2.544 3.322 1.00 95.94 84 ALA A N 1
ATOM 678 C CA . ALA A 1 84 ? 5.505 -3.448 2.183 1.00 95.94 84 ALA A CA 1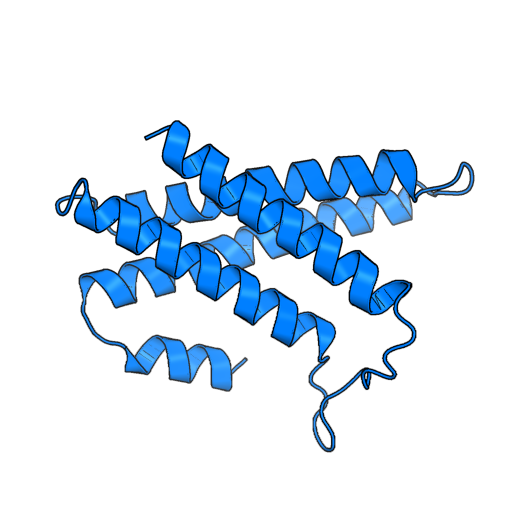
ATOM 679 C C . ALA A 1 84 ? 6.109 -2.858 0.896 1.00 95.94 84 ALA A C 1
ATOM 681 O O . ALA A 1 84 ? 6.812 -3.567 0.181 1.00 95.94 84 ALA A O 1
ATOM 682 N N . ASP A 1 85 ? 5.863 -1.575 0.616 1.00 94.69 85 ASP A N 1
ATOM 683 C CA . ASP A 1 85 ? 6.372 -0.867 -0.567 1.00 94.69 85 ASP A CA 1
ATOM 684 C C . ASP A 1 85 ? 7.900 -0.760 -0.540 1.00 94.69 85 ASP A C 1
ATOM 686 O O . ASP A 1 85 ? 8.555 -1.090 -1.526 1.00 94.69 85 ASP A O 1
ATOM 690 N N . VAL A 1 86 ? 8.480 -0.394 0.609 1.00 93.19 86 VAL A N 1
ATOM 691 C CA . VAL A 1 86 ? 9.937 -0.304 0.779 1.00 93.19 86 VAL A CA 1
ATOM 692 C C . VAL A 1 86 ? 10.594 -1.664 0.572 1.00 93.19 86 VAL A C 1
ATOM 694 O O . VAL A 1 86 ? 11.529 -1.767 -0.218 1.00 93.19 86 VAL A O 1
ATOM 697 N N . ILE A 1 87 ? 10.096 -2.723 1.223 1.00 93.94 87 ILE A N 1
ATOM 698 C CA . ILE A 1 87 ? 10.676 -4.067 1.069 1.00 93.94 87 ILE A CA 1
ATOM 699 C C . ILE A 1 87 ? 10.548 -4.546 -0.380 1.00 93.94 87 ILE A C 1
ATOM 701 O O . ILE A 1 87 ? 11.514 -5.063 -0.939 1.00 93.94 87 ILE A O 1
ATOM 705 N N . PHE A 1 88 ? 9.385 -4.347 -1.005 1.00 92.56 88 PHE A N 1
ATOM 706 C CA . PHE A 1 88 ? 9.170 -4.722 -2.400 1.00 92.56 88 PHE A CA 1
ATOM 707 C C . PHE A 1 88 ? 10.142 -3.998 -3.338 1.00 92.56 88 PHE A C 1
ATOM 709 O O . PHE A 1 88 ? 10.713 -4.614 -4.230 1.00 92.56 88 PHE A O 1
ATOM 716 N N . LYS A 1 89 ? 10.384 -2.704 -3.128 1.00 88.81 89 LYS A N 1
ATOM 717 C CA . LYS A 1 89 ? 11.309 -1.938 -3.969 1.00 88.81 89 LYS A CA 1
ATOM 718 C C . LYS A 1 89 ? 12.761 -2.305 -3.756 1.00 88.81 89 LYS A C 1
ATOM 720 O O . LYS A 1 89 ? 13.483 -2.407 -4.739 1.00 88.81 89 LYS A O 1
ATOM 725 N N . VAL A 1 90 ? 13.175 -2.547 -2.514 1.00 88.75 90 VAL A N 1
ATOM 726 C CA . VAL A 1 90 ? 14.514 -3.080 -2.233 1.00 88.75 90 VAL A CA 1
ATOM 727 C C . VAL A 1 90 ? 14.696 -4.414 -2.956 1.00 88.75 90 VAL A C 1
ATOM 729 O O . VAL A 1 90 ? 15.682 -4.581 -3.661 1.00 88.75 90 VAL A O 1
ATOM 732 N N . PHE A 1 91 ? 13.712 -5.316 -2.881 1.00 88.94 91 PHE A N 1
ATOM 733 C CA . PHE A 1 91 ? 13.723 -6.574 -3.632 1.00 88.94 91 PHE A CA 1
ATOM 734 C C . PHE A 1 91 ? 13.865 -6.346 -5.148 1.00 88.94 91 PHE A C 1
ATOM 736 O O . PHE A 1 91 ? 14.725 -6.956 -5.778 1.00 88.94 91 PHE A O 1
ATOM 743 N N . MET A 1 92 ? 13.074 -5.436 -5.727 1.00 86.19 92 MET A N 1
ATOM 744 C CA . MET A 1 92 ? 13.128 -5.126 -7.162 1.00 86.19 92 MET A CA 1
ATOM 745 C C . MET A 1 92 ? 14.485 -4.550 -7.586 1.00 86.19 92 MET A C 1
ATOM 747 O O . MET A 1 92 ? 15.049 -4.996 -8.581 1.00 86.19 92 MET A O 1
ATOM 751 N N . ILE A 1 93 ? 15.037 -3.608 -6.817 1.00 84.75 93 ILE A N 1
ATOM 752 C CA . ILE A 1 93 ? 16.349 -3.009 -7.095 1.00 84.75 93 ILE A CA 1
ATOM 753 C C . ILE A 1 93 ? 17.462 -4.056 -6.956 1.00 84.75 93 ILE A C 1
ATOM 755 O O . ILE A 1 93 ? 18.382 -4.085 -7.760 1.00 84.75 93 ILE A O 1
ATOM 759 N N . SER A 1 94 ? 17.398 -4.936 -5.955 1.00 83.44 94 SER A N 1
ATOM 760 C CA . SER A 1 94 ? 18.470 -5.907 -5.709 1.00 83.44 94 SER A CA 1
ATOM 761 C C . SER A 1 94 ? 18.482 -7.093 -6.674 1.00 83.44 94 SER A C 1
ATOM 763 O O . SER A 1 94 ? 19.535 -7.695 -6.855 1.00 83.44 94 SER A O 1
ATOM 765 N N . ILE A 1 95 ? 17.334 -7.474 -7.240 1.00 81.06 95 ILE A N 1
ATOM 766 C CA . ILE A 1 95 ? 17.205 -8.723 -8.013 1.00 81.06 95 ILE A CA 1
ATOM 767 C C . ILE A 1 95 ? 16.919 -8.467 -9.491 1.00 81.06 95 ILE A C 1
ATOM 769 O O . ILE A 1 95 ? 17.364 -9.242 -10.334 1.00 81.06 95 ILE A O 1
ATOM 773 N N . VAL A 1 96 ? 16.161 -7.419 -9.816 1.00 72.94 96 VAL A N 1
ATOM 774 C CA . VAL A 1 96 ? 15.646 -7.197 -11.178 1.00 72.94 96 VAL A CA 1
ATOM 775 C C . VAL A 1 96 ? 16.449 -6.134 -11.926 1.00 72.94 96 VAL A C 1
ATOM 777 O O . VAL A 1 96 ? 16.576 -6.214 -13.144 1.00 72.94 96 VAL A O 1
ATOM 780 N N . MET A 1 97 ? 17.008 -5.151 -11.221 1.00 70.94 97 MET A N 1
ATOM 781 C CA . MET A 1 97 ? 17.821 -4.101 -11.836 1.00 70.94 97 MET A CA 1
ATOM 782 C C . MET A 1 97 ? 19.236 -4.619 -12.139 1.00 70.94 97 MET A C 1
ATOM 784 O O . MET A 1 97 ? 19.971 -5.026 -11.242 1.00 70.94 97 MET A O 1
ATOM 788 N N . SER A 1 98 ? 19.59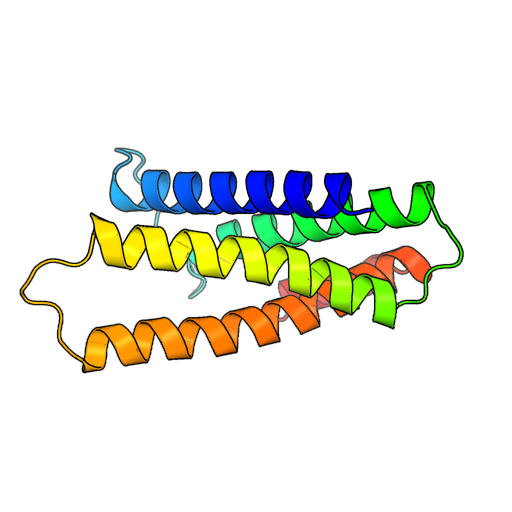8 -4.643 -13.426 1.00 61.75 98 SER A N 1
ATOM 789 C CA . SER A 1 98 ? 20.910 -5.082 -13.919 1.00 61.75 98 SER A CA 1
ATOM 790 C C . SER A 1 98 ? 21.979 -3.997 -13.719 1.00 61.75 98 SER A C 1
ATOM 792 O O . SER A 1 98 ? 21.675 -2.856 -13.367 1.00 61.75 98 SER A O 1
ATOM 794 N N . ALA A 1 99 ? 23.243 -4.324 -14.001 1.00 58.16 99 ALA A N 1
ATOM 795 C CA . ALA A 1 99 ? 24.366 -3.381 -13.950 1.00 58.16 99 ALA A CA 1
ATOM 796 C C . ALA A 1 99 ? 24.246 -2.178 -14.919 1.00 58.16 99 ALA A C 1
ATOM 798 O O . ALA A 1 99 ? 25.024 -1.237 -14.805 1.00 58.16 99 ALA A O 1
ATOM 799 N N . GLU A 1 100 ? 23.278 -2.189 -15.843 1.00 60.59 100 GLU A N 1
ATOM 800 C CA . GLU A 1 100 ? 22.997 -1.096 -16.790 1.00 60.59 100 GLU A CA 1
ATOM 801 C C . GLU A 1 100 ? 21.973 -0.079 -16.256 1.00 60.59 100 GLU A C 1
ATOM 803 O O . GLU A 1 100 ? 21.620 0.874 -16.945 1.00 60.59 100 GLU A O 1
ATOM 808 N N . THR A 1 101 ? 21.491 -0.266 -15.024 1.00 67.25 101 THR A N 1
ATOM 809 C CA . THR A 1 101 ? 20.511 0.630 -14.403 1.00 67.25 101 THR A CA 1
ATOM 810 C C . THR A 1 101 ? 21.107 2.019 -14.1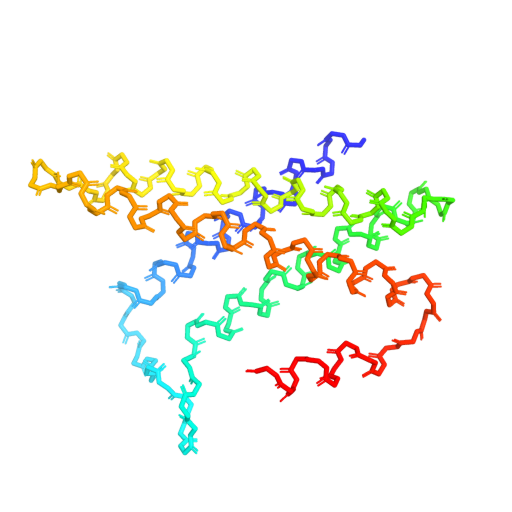99 1.00 67.25 101 THR A C 1
ATOM 812 O O . THR A 1 101 ? 22.116 2.183 -13.508 1.00 67.25 101 THR A O 1
ATOM 815 N N . THR A 1 102 ? 20.465 3.037 -14.768 1.00 71.38 102 THR A N 1
ATOM 816 C CA . THR A 1 102 ? 20.931 4.419 -14.655 1.00 71.38 102 THR A CA 1
ATOM 817 C C . THR A 1 102 ? 20.443 5.069 -13.358 1.00 71.38 102 THR A C 1
ATOM 819 O O . THR A 1 102 ? 19.479 4.631 -12.724 1.00 71.38 102 THR A O 1
ATOM 822 N N . GLY A 1 103 ? 21.088 6.169 -12.952 1.00 73.94 103 GLY A N 1
ATOM 823 C CA . GLY A 1 103 ? 20.611 6.975 -11.823 1.00 73.94 103 GLY A CA 1
ATOM 824 C C . GLY A 1 103 ? 19.201 7.546 -12.041 1.00 73.94 103 GLY A C 1
ATOM 825 O O . GLY A 1 103 ? 18.468 7.751 -11.072 1.00 73.94 103 GLY A O 1
ATOM 826 N N . GLU A 1 104 ? 18.797 7.751 -13.298 1.00 78.19 104 GLU A N 1
ATOM 827 C CA . GLU A 1 104 ? 17.458 8.227 -13.662 1.00 78.19 104 GLU A CA 1
ATOM 828 C C . GLU A 1 104 ? 16.384 7.175 -13.367 1.00 78.19 104 GLU A C 1
ATOM 830 O O . GLU A 1 104 ? 15.344 7.503 -12.794 1.00 78.19 104 GLU A O 1
ATOM 835 N N . ASP A 1 105 ? 16.659 5.898 -13.643 1.00 76.75 105 ASP A N 1
ATOM 836 C CA . ASP A 1 105 ? 15.735 4.803 -13.335 1.00 76.75 105 ASP A CA 1
ATOM 837 C C . ASP A 1 105 ? 15.465 4.723 -11.829 1.00 76.75 105 ASP A C 1
ATOM 839 O O . ASP A 1 105 ? 14.315 4.673 -11.385 1.00 76.75 105 ASP A O 1
ATOM 843 N N . ILE A 1 106 ? 16.524 4.798 -11.018 1.00 78.75 106 ILE A N 1
ATOM 844 C CA . ILE A 1 106 ? 16.415 4.801 -9.553 1.00 78.75 106 ILE A CA 1
ATOM 845 C C . ILE A 1 106 ? 15.598 6.011 -9.079 1.00 78.75 106 ILE A C 1
ATOM 847 O O . ILE A 1 106 ? 14.736 5.870 -8.205 1.00 78.75 106 ILE A O 1
ATOM 851 N N . TYR A 1 107 ? 15.816 7.189 -9.675 1.00 82.88 107 TYR A N 1
ATOM 852 C CA . TYR A 1 107 ? 15.048 8.393 -9.361 1.00 82.88 107 TYR A CA 1
ATOM 853 C C . TYR A 1 107 ? 13.550 8.203 -9.628 1.00 82.88 107 TYR A C 1
ATOM 855 O O . TYR A 1 107 ? 12.738 8.448 -8.731 1.00 82.88 107 TYR A O 1
ATOM 863 N N . PHE A 1 108 ? 13.164 7.703 -10.806 1.00 81.00 108 PHE A N 1
ATOM 864 C CA . PHE A 1 108 ? 11.757 7.436 -11.121 1.00 81.00 108 PHE A CA 1
ATOM 865 C C . PHE A 1 108 ? 11.142 6.397 -10.176 1.00 81.00 108 PHE A C 1
ATOM 867 O O . PHE A 1 108 ? 10.000 6.557 -9.728 1.00 81.00 108 PHE A O 1
ATOM 874 N N . TYR A 1 109 ? 11.902 5.365 -9.800 1.00 80.44 109 TYR A N 1
ATOM 875 C CA . TYR A 1 109 ? 11.458 4.362 -8.833 1.00 80.44 109 TYR A CA 1
ATOM 876 C C . TYR A 1 109 ? 11.201 4.953 -7.440 1.00 80.44 109 TYR A C 1
ATOM 878 O O . TYR A 1 109 ? 10.185 4.618 -6.814 1.00 80.44 109 TYR A O 1
ATOM 886 N N . LEU A 1 110 ? 12.070 5.840 -6.950 1.00 83.56 110 LEU A N 1
ATOM 887 C CA . LEU A 1 110 ? 11.904 6.519 -5.660 1.00 83.56 110 LEU A CA 1
ATOM 888 C C . LEU A 1 110 ? 10.773 7.551 -5.695 1.00 83.56 110 LEU A C 1
ATOM 890 O O . LEU A 1 110 ? 9.935 7.572 -4.790 1.00 83.56 110 LEU A O 1
ATOM 894 N N . TYR A 1 111 ? 10.685 8.344 -6.764 1.00 87.00 111 TYR A N 1
ATOM 895 C CA . TYR A 1 111 ? 9.599 9.300 -6.976 1.00 87.00 111 TYR A CA 1
ATOM 896 C C . TYR A 1 111 ? 8.233 8.606 -6.929 1.00 87.00 111 TYR A C 1
ATOM 898 O O . TYR A 1 111 ? 7.347 9.002 -6.168 1.00 87.00 111 TYR A O 1
ATOM 906 N N . ASN A 1 112 ? 8.095 7.483 -7.640 1.00 86.44 112 ASN A N 1
ATOM 907 C CA . ASN A 1 112 ? 6.880 6.673 -7.620 1.00 86.44 112 ASN A CA 1
ATOM 908 C C . ASN A 1 112 ? 6.555 6.151 -6.200 1.00 86.44 112 ASN A C 1
ATOM 910 O O . ASN A 1 112 ? 5.394 5.997 -5.844 1.00 86.44 112 ASN A O 1
ATOM 914 N N . SER A 1 113 ? 7.553 5.919 -5.333 1.00 88.81 113 SER A N 1
ATOM 915 C CA . SER A 1 113 ? 7.302 5.517 -3.928 1.00 88.81 113 SER A CA 1
ATOM 916 C C . SER A 1 113 ? 6.572 6.598 -3.179 1.00 88.81 113 SER A C 1
ATOM 918 O O . SER A 1 113 ? 5.565 6.331 -2.533 1.00 88.81 113 SER A O 1
ATOM 920 N N . ILE A 1 114 ? 7.095 7.816 -3.267 1.00 90.69 114 ILE A N 1
ATOM 921 C CA . ILE A 1 114 ? 6.574 8.949 -2.517 1.00 90.69 114 ILE A CA 1
ATOM 922 C C . ILE A 1 114 ? 5.126 9.198 -2.939 1.00 90.69 114 ILE A C 1
ATOM 924 O O . ILE A 1 114 ? 4.245 9.274 -2.083 1.00 90.69 114 ILE A O 1
ATOM 928 N N . VAL A 1 115 ? 4.864 9.214 -4.250 1.00 92.12 115 VAL A N 1
ATOM 929 C CA . VAL A 1 115 ? 3.509 9.363 -4.799 1.00 92.12 115 VAL A CA 1
ATOM 930 C C . VAL A 1 115 ? 2.582 8.255 -4.291 1.00 92.12 115 VAL A C 1
ATOM 932 O O . VAL A 1 115 ? 1.491 8.540 -3.796 1.00 92.12 115 VAL A O 1
ATOM 935 N N . MET A 1 116 ? 3.021 6.996 -4.332 1.00 90.56 116 MET A N 1
ATOM 936 C CA . MET A 1 116 ? 2.202 5.867 -3.889 1.00 90.56 116 MET A CA 1
ATOM 937 C C . MET A 1 116 ? 1.962 5.839 -2.376 1.00 90.56 116 MET A C 1
ATOM 939 O O . MET A 1 116 ? 0.884 5.437 -1.947 1.00 90.56 116 MET A O 1
ATOM 943 N N . ILE A 1 117 ? 2.911 6.288 -1.552 1.00 94.06 117 ILE A N 1
ATOM 944 C CA . ILE A 1 117 ? 2.740 6.404 -0.095 1.00 94.06 117 ILE A CA 1
ATOM 945 C C . ILE A 1 117 ? 1.728 7.504 0.241 1.00 94.06 117 ILE A C 1
ATOM 947 O O . ILE A 1 117 ? 0.864 7.315 1.104 1.00 94.06 117 ILE A O 1
ATOM 951 N N . LEU A 1 118 ? 1.800 8.646 -0.448 1.00 94.44 118 LEU A N 1
ATOM 952 C CA . LEU A 1 118 ? 0.816 9.721 -0.310 1.00 94.44 118 LEU A CA 1
ATOM 953 C C . LEU A 1 118 ? -0.577 9.231 -0.714 1.00 94.44 118 LEU A C 1
ATOM 955 O O . LEU A 1 118 ? -1.537 9.391 0.041 1.00 94.44 118 LEU A O 1
ATOM 959 N N . PHE A 1 119 ? -0.671 8.538 -1.846 1.00 93.19 119 PHE A N 1
ATOM 960 C CA . PHE A 1 119 ? -1.919 7.945 -2.308 1.00 93.19 119 PHE A CA 1
ATOM 961 C C . PHE A 1 119 ? -2.464 6.897 -1.323 1.00 93.19 119 PHE A C 1
ATOM 963 O O . PHE A 1 119 ? -3.634 6.943 -0.943 1.00 93.19 119 PHE A O 1
ATOM 970 N N . ALA A 1 120 ? -1.610 6.009 -0.809 1.00 93.19 120 ALA A N 1
ATOM 971 C CA . ALA A 1 120 ? -1.978 5.036 0.216 1.00 93.19 120 ALA A CA 1
ATOM 972 C C . ALA A 1 120 ? -2.441 5.703 1.519 1.00 93.19 120 ALA A C 1
ATOM 974 O O . ALA A 1 120 ? -3.319 5.173 2.196 1.00 93.19 120 ALA A O 1
ATOM 975 N N . THR A 1 121 ? -1.906 6.878 1.858 1.00 96.00 121 THR A N 1
ATOM 976 C CA . THR A 1 121 ? -2.358 7.666 3.013 1.00 96.00 121 THR A CA 1
ATOM 977 C C . THR A 1 121 ? -3.774 8.183 2.822 1.00 96.00 121 THR A C 1
ATOM 979 O O . THR A 1 121 ? -4.600 8.049 3.727 1.00 96.00 121 THR A O 1
ATOM 982 N N . ILE A 1 122 ? -4.083 8.702 1.635 1.00 95.50 122 ILE A N 1
ATOM 983 C CA . ILE A 1 122 ? -5.432 9.146 1.274 1.00 95.50 122 ILE A CA 1
ATOM 984 C C . ILE A 1 122 ? -6.410 7.963 1.324 1.00 95.50 122 ILE A C 1
ATOM 986 O O . ILE A 1 122 ? -7.449 8.046 1.983 1.00 95.50 122 ILE A O 1
ATOM 990 N N . LEU A 1 123 ? -6.053 6.823 0.722 1.00 94.06 123 LEU A N 1
ATOM 991 C CA . LEU A 1 123 ? -6.867 5.603 0.787 1.00 94.06 123 LEU A CA 1
ATOM 992 C C . LEU A 1 123 ? -7.073 5.127 2.229 1.00 94.06 123 LEU A C 1
ATOM 994 O O . LEU A 1 123 ? -8.194 4.826 2.635 1.00 94.06 123 LEU A O 1
ATOM 998 N N . SER A 1 124 ? -6.005 5.098 3.027 1.00 95.44 124 SER A N 1
ATOM 999 C CA . SER A 1 124 ? -6.044 4.696 4.434 1.00 95.44 124 SER A CA 1
ATOM 1000 C C . SER A 1 124 ? -6.972 5.600 5.250 1.00 95.44 124 SER A C 1
ATOM 1002 O O . SER A 1 124 ? -7.732 5.103 6.084 1.00 95.44 124 SER A O 1
ATOM 1004 N N . PHE A 1 125 ? -6.980 6.908 4.974 1.00 95.50 125 PHE A N 1
ATOM 1005 C CA . PHE A 1 125 ? -7.915 7.851 5.582 1.00 95.50 125 PHE A CA 1
ATOM 1006 C C . PHE A 1 125 ? -9.363 7.547 5.208 1.00 95.50 125 PHE A C 1
ATOM 1008 O O . PHE A 1 125 ? -10.210 7.464 6.097 1.00 95.50 125 PHE A O 1
ATOM 1015 N N . PHE A 1 126 ? -9.652 7.334 3.925 1.00 92.88 126 PHE A N 1
ATOM 1016 C CA . PHE A 1 126 ? -11.012 7.038 3.485 1.00 92.88 126 PHE A CA 1
ATOM 1017 C C . PHE A 1 126 ? -11.536 5.722 4.061 1.00 92.88 126 PHE A C 1
ATOM 1019 O O . PHE A 1 126 ? -12.671 5.675 4.538 1.00 92.88 126 PHE A O 1
ATOM 1026 N N . VAL A 1 127 ? -10.701 4.682 4.117 1.00 93.00 127 VAL A N 1
ATOM 1027 C CA . VAL A 1 127 ? -11.053 3.414 4.770 1.00 93.00 127 VAL A CA 1
ATOM 1028 C C . VAL A 1 127 ? -11.335 3.631 6.262 1.00 93.00 127 VAL A C 1
ATOM 1030 O O . VAL A 1 127 ? -12.354 3.156 6.771 1.00 93.00 127 VAL A O 1
ATOM 1033 N N . ALA A 1 128 ? -10.502 4.408 6.959 1.00 93.06 128 ALA A N 1
ATOM 1034 C CA . ALA A 1 128 ? -10.677 4.686 8.386 1.00 93.06 128 ALA A CA 1
ATOM 1035 C C . ALA A 1 128 ? -11.960 5.477 8.656 1.00 93.06 128 ALA A C 1
ATOM 1037 O O . ALA A 1 128 ? -12.721 5.158 9.575 1.00 93.06 128 ALA A O 1
ATOM 1038 N N . PHE A 1 129 ? -12.219 6.485 7.824 1.00 91.75 129 PHE A N 1
ATOM 1039 C CA . PHE A 1 129 ? -13.425 7.295 7.865 1.00 91.75 129 PHE A CA 1
ATOM 1040 C C . PHE A 1 129 ? -14.672 6.439 7.633 1.00 91.75 129 PHE A C 1
ATOM 1042 O O . PHE A 1 129 ? -15.611 6.496 8.429 1.00 91.75 129 PHE A O 1
ATOM 1049 N N . GLN A 1 130 ? -14.674 5.594 6.600 1.00 90.12 130 GLN A N 1
ATOM 1050 C CA . GLN A 1 130 ? -15.787 4.701 6.287 1.00 90.12 130 GLN A CA 1
ATOM 1051 C C . GLN A 1 130 ? -16.070 3.721 7.431 1.00 90.12 130 GLN A C 1
ATOM 1053 O O . GLN A 1 130 ? -17.225 3.559 7.832 1.00 90.12 130 GLN A O 1
ATOM 1058 N N . LEU A 1 131 ? -15.035 3.082 7.987 1.00 88.31 131 LEU A N 1
ATOM 1059 C CA . LEU A 1 131 ? -15.192 2.107 9.070 1.00 88.31 131 LEU A CA 1
ATOM 1060 C C . LEU A 1 131 ? -15.746 2.741 10.353 1.00 88.31 131 LEU A C 1
ATOM 1062 O O . LEU A 1 131 ? -16.521 2.098 11.063 1.00 88.31 131 LEU A O 1
ATOM 1066 N N . LYS A 1 132 ? -15.383 3.994 10.648 1.00 85.88 132 LYS A N 1
ATOM 1067 C CA . LYS A 1 132 ? -15.872 4.721 11.828 1.00 85.88 132 LYS A CA 1
ATOM 1068 C C . LYS A 1 132 ? -17.267 5.303 11.653 1.00 85.88 132 LYS A C 1
ATOM 1070 O O . LYS A 1 132 ? -18.068 5.239 12.578 1.00 85.88 132 LYS A O 1
ATOM 1075 N N . THR A 1 133 ? -17.557 5.867 10.486 1.00 82.88 133 THR A N 1
ATOM 1076 C CA . THR A 1 133 ? -18.836 6.546 10.223 1.00 82.88 133 THR A CA 1
ATOM 1077 C C . THR A 1 133 ? -19.926 5.605 9.717 1.00 82.88 133 THR A C 1
ATOM 1079 O O . THR A 1 133 ? -21.084 6.007 9.649 1.00 82.88 133 THR A O 1
ATOM 1082 N N . LYS A 1 134 ? -19.575 4.360 9.357 1.00 74.56 134 LYS A N 1
ATOM 1083 C CA . LYS A 1 134 ? -20.460 3.374 8.712 1.00 74.56 134 LYS A CA 1
ATOM 1084 C C . LYS A 1 134 ? -21.077 3.871 7.391 1.00 74.56 134 LYS A C 1
ATOM 1086 O O . LYS A 1 134 ? -22.057 3.301 6.922 1.00 74.56 134 LYS A O 1
ATOM 1091 N N . ARG A 1 135 ? -20.512 4.914 6.769 1.00 65.94 135 ARG A N 1
ATOM 1092 C CA . ARG A 1 135 ? -20.973 5.468 5.485 1.00 65.94 135 ARG A CA 1
ATOM 1093 C C . ARG A 1 135 ? -20.204 4.839 4.323 1.00 65.94 135 ARG A C 1
ATOM 1095 O O . ARG A 1 135 ? -19.236 5.398 3.824 1.00 65.94 135 ARG A O 1
ATOM 1102 N N . THR A 1 136 ? -20.649 3.657 3.903 1.00 59.53 136 THR A N 1
ATOM 1103 C CA . THR A 1 136 ? -20.054 2.818 2.843 1.00 59.53 136 THR A CA 1
ATOM 1104 C C . THR A 1 136 ? -20.056 3.463 1.453 1.00 59.53 136 THR A C 1
ATOM 1106 O O . THR A 1 136 ? -19.162 3.192 0.660 1.00 59.53 136 THR A O 1
ATOM 1109 N N . LEU A 1 137 ? -21.031 4.331 1.164 1.00 56.78 137 LEU A N 1
ATOM 1110 C CA . LEU A 1 137 ? -21.275 4.876 -0.179 1.00 56.78 137 LEU A CA 1
ATOM 1111 C C . LEU A 1 137 ? -20.167 5.808 -0.696 1.00 56.78 137 LEU A C 1
ATOM 1113 O O . LEU A 1 137 ? -19.896 5.817 -1.892 1.00 56.78 137 LEU A O 1
ATOM 1117 N N . LEU A 1 138 ? -19.496 6.563 0.180 1.00 57.31 138 LEU A N 1
ATOM 1118 C CA . LEU A 1 138 ? -18.528 7.580 -0.254 1.00 57.31 138 LEU A CA 1
ATOM 1119 C C . LEU A 1 138 ? -17.237 6.974 -0.831 1.00 57.31 138 LEU A C 1
ATOM 1121 O O . LEU A 1 138 ? -16.637 7.554 -1.730 1.00 57.31 138 LEU A O 1
ATOM 1125 N N . LEU A 1 139 ? -16.827 5.797 -0.342 1.00 54.62 139 LEU A N 1
ATOM 1126 C CA . LEU A 1 139 ? -15.628 5.106 -0.823 1.00 54.62 139 LEU A CA 1
ATOM 1127 C C . LEU A 1 139 ? -15.861 4.489 -2.207 1.00 54.62 139 LEU A C 1
ATOM 1129 O O . LEU A 1 139 ? -14.993 4.564 -3.068 1.00 54.62 139 LEU A O 1
ATOM 1133 N N . SER A 1 140 ? -17.057 3.942 -2.443 1.00 57.41 140 SER A N 1
ATOM 1134 C CA . SER A 1 140 ? -17.461 3.431 -3.756 1.00 57.41 140 SER A CA 1
ATOM 1135 C C . SER A 1 140 ? -17.531 4.542 -4.802 1.00 57.41 140 SER A C 1
ATOM 1137 O O . SER A 1 140 ? -17.058 4.348 -5.914 1.00 57.41 140 SER A O 1
ATOM 1139 N N . VAL A 1 141 ? -18.052 5.720 -4.440 1.00 56.75 141 VAL A N 1
ATOM 1140 C CA . VAL A 1 141 ? -18.089 6.882 -5.344 1.00 56.75 141 VAL A CA 1
ATOM 1141 C C . VAL A 1 141 ? -16.676 7.346 -5.708 1.00 56.75 141 VAL A C 1
ATOM 1143 O O . VAL A 1 141 ? -16.425 7.654 -6.866 1.00 56.75 141 VAL A O 1
ATOM 1146 N N . LEU A 1 142 ? -15.735 7.339 -4.759 1.00 56.47 142 LEU A N 1
ATOM 1147 C CA . LEU A 1 142 ? -14.361 7.776 -5.018 1.00 56.47 142 LEU A CA 1
ATOM 1148 C C . LEU A 1 142 ? -13.549 6.765 -5.844 1.00 56.47 142 LEU A C 1
ATOM 1150 O O . LEU A 1 142 ? -12.730 7.183 -6.647 1.00 56.47 142 LEU A O 1
ATOM 1154 N N . ILE A 1 143 ? -13.805 5.460 -5.692 1.00 54.66 143 ILE A N 1
ATOM 1155 C CA . ILE A 1 143 ? -13.207 4.407 -6.537 1.00 54.66 143 ILE A CA 1
ATOM 1156 C C . ILE A 1 143 ? -13.733 4.472 -7.980 1.00 54.66 143 ILE A C 1
ATOM 1158 O O . ILE A 1 143 ? -13.016 4.097 -8.894 1.00 54.66 143 ILE A O 1
ATOM 1162 N N . VAL A 1 144 ? -14.977 4.918 -8.187 1.00 52.94 144 VAL A N 1
ATOM 1163 C CA . VAL A 1 144 ? -15.585 5.048 -9.526 1.00 52.94 144 VAL A CA 1
ATOM 1164 C C . VAL A 1 144 ? -15.235 6.385 -10.196 1.00 52.94 144 VAL A C 1
ATOM 1166 O O . VAL A 1 144 ? -15.245 6.473 -11.418 1.00 52.94 144 VAL A O 1
ATOM 1169 N N . ALA A 1 145 ? -14.943 7.428 -9.414 1.00 48.12 145 ALA A N 1
ATOM 1170 C CA . ALA A 1 145 ? -14.598 8.757 -9.924 1.00 48.12 145 ALA A CA 1
ATOM 1171 C C . ALA A 1 145 ? -13.108 8.936 -10.282 1.00 48.12 145 ALA A C 1
ATOM 1173 O O . ALA A 1 145 ? -12.761 9.971 -10.851 1.00 48.12 145 ALA A O 1
ATOM 1174 N N . PHE A 1 146 ? -12.249 7.973 -9.931 1.00 44.69 146 PHE A N 1
ATOM 1175 C CA . PHE A 1 146 ? -10.813 7.940 -10.238 1.00 44.69 146 PHE A CA 1
ATOM 1176 C C . PHE A 1 146 ? -10.513 6.869 -11.288 1.00 44.69 146 PHE A C 1
ATOM 1178 O O . PHE A 1 146 ? -9.640 7.127 -12.145 1.00 44.69 146 PHE A O 1
#

Organism: NCBI:txid1647451